Protein AF-A0A7S1K3M2-F1 (afdb_monomer_lite)

Organism: NCBI:txid1169539

Secondary structure (DSSP, 8-state):
---SHHHHHHHHHHHHHHHHHHHHGGG-------------------PPP-HHHHHHHHHHHHHT--S--HHHHHHHHHHHTTTGGGHHHHHHHHHHHHHT--HHHHHHHHHHHHHHHHHSTTHHHHHHHHHHHHHHHHHHTTS-HHHHHHHHHHHHHHTTTS-HHHHHHHTT-

Structure (mmCIF, N/CA/C/O backbone):
data_AF-A0A7S1K3M2-F1
#
_entry.id   AF-A0A7S1K3M2-F1
#
loop_
_atom_site.group_PDB
_atom_site.id
_atom_site.type_symbol
_atom_site.label_atom_id
_atom_site.label_alt_id
_atom_site.label_comp_id
_atom_site.label_asym_id
_atom_site.label_entity_id
_atom_site.label_seq_id
_atom_site.pdbx_PDB_ins_code
_atom_site.Cartn_x
_atom_site.Cartn_y
_atom_site.Cartn_z
_atom_site.occupancy
_atom_site.B_iso_or_equiv
_atom_site.auth_seq_id
_atom_site.auth_comp_id
_atom_site.auth_asym_id
_atom_site.auth_atom_id
_atom_site.pdbx_PDB_model_num
ATOM 1 N N . MET A 1 1 ? 20.805 -27.100 1.605 1.00 36.56 1 MET A N 1
ATOM 2 C CA . MET A 1 1 ? 21.348 -25.875 2.235 1.00 36.56 1 MET A CA 1
ATOM 3 C C . MET A 1 1 ? 20.254 -24.803 2.284 1.00 36.56 1 MET A C 1
ATOM 5 O O . MET A 1 1 ? 20.164 -23.994 1.377 1.00 36.56 1 MET A O 1
ATOM 9 N N . TYR A 1 2 ? 19.360 -24.855 3.280 1.00 34.28 2 TYR A N 1
ATOM 10 C CA . TYR A 1 2 ? 18.134 -24.029 3.360 1.00 34.28 2 TYR A CA 1
ATOM 11 C C . TYR A 1 2 ? 17.917 -23.450 4.775 1.00 34.28 2 TYR A C 1
ATOM 13 O O . TYR A 1 2 ? 16.788 -23.352 5.247 1.00 34.28 2 TYR A O 1
ATOM 21 N N . SER A 1 3 ? 18.993 -23.091 5.478 1.00 35.88 3 SER A N 1
ATOM 22 C CA . SER A 1 3 ? 18.894 -22.691 6.893 1.00 35.88 3 SER A CA 1
ATOM 23 C C . SER A 1 3 ? 18.846 -21.178 7.140 1.00 35.88 3 SER A C 1
ATOM 25 O O . SER A 1 3 ? 18.485 -20.779 8.234 1.00 35.88 3 SER A O 1
ATOM 27 N N . ASP A 1 4 ? 19.085 -20.329 6.137 1.00 40.94 4 ASP A N 1
ATOM 28 C CA . ASP A 1 4 ? 19.281 -18.883 6.377 1.00 40.94 4 ASP A CA 1
ATOM 29 C C . ASP A 1 4 ? 18.002 -18.016 6.254 1.00 40.94 4 ASP A C 1
ATOM 31 O O . ASP A 1 4 ? 17.893 -16.917 6.793 1.00 40.94 4 ASP A O 1
ATOM 35 N N . ARG A 1 5 ? 16.955 -18.506 5.571 1.00 43.03 5 ARG A N 1
ATOM 36 C CA . ARG A 1 5 ? 15.755 -17.687 5.261 1.00 43.03 5 ARG A CA 1
ATOM 37 C C . ARG A 1 5 ? 14.849 -17.406 6.463 1.00 43.03 5 ARG A C 1
ATOM 39 O O . ARG A 1 5 ? 14.068 -16.451 6.435 1.00 43.03 5 ARG A O 1
ATOM 46 N N . ARG A 1 6 ? 14.929 -18.227 7.517 1.00 41.88 6 ARG A N 1
ATOM 47 C CA . ARG A 1 6 ? 14.132 -18.018 8.735 1.00 41.88 6 ARG A CA 1
ATOM 48 C C . ARG A 1 6 ? 14.764 -16.979 9.655 1.00 41.88 6 ARG A C 1
ATOM 50 O O . ARG A 1 6 ? 14.019 -16.192 10.222 1.00 41.88 6 ARG A O 1
ATOM 57 N N . GLU A 1 7 ? 16.090 -16.914 9.765 1.00 39.59 7 GLU A N 1
ATOM 58 C CA . GLU A 1 7 ? 16.761 -16.087 10.780 1.00 39.59 7 GLU A CA 1
ATOM 59 C C . GLU A 1 7 ? 16.699 -14.583 10.493 1.00 39.59 7 GLU A C 1
ATOM 61 O O . GLU A 1 7 ? 16.499 -13.800 11.422 1.00 39.59 7 GLU A O 1
ATOM 66 N N . TYR A 1 8 ? 16.755 -14.153 9.227 1.00 36.72 8 TYR A N 1
ATOM 67 C CA . TYR A 1 8 ? 16.609 -12.730 8.883 1.00 36.72 8 TYR A CA 1
ATOM 68 C C . TYR A 1 8 ? 15.184 -12.207 9.147 1.00 36.72 8 TYR A C 1
ATOM 70 O O . TYR A 1 8 ? 14.981 -11.128 9.714 1.00 36.72 8 TYR A O 1
ATOM 78 N N . SER A 1 9 ? 14.183 -13.021 8.803 1.00 38.31 9 SER A N 1
ATOM 79 C CA . SER A 1 9 ? 12.764 -12.746 9.060 1.00 38.31 9 SER A CA 1
ATOM 80 C C . SER A 1 9 ? 12.446 -12.765 10.557 1.00 38.31 9 SER A C 1
ATOM 82 O O . SER A 1 9 ? 11.661 -11.949 11.043 1.00 38.31 9 SER A O 1
ATOM 84 N N . ASP A 1 10 ? 13.084 -13.666 11.305 1.00 38.31 10 ASP A N 1
ATOM 85 C CA . ASP A 1 10 ? 12.930 -13.778 12.752 1.00 38.31 10 ASP A CA 1
ATOM 86 C C . ASP A 1 10 ? 13.668 -12.650 13.492 1.00 38.31 10 ASP A C 1
ATOM 88 O O . ASP A 1 10 ? 13.179 -12.157 14.502 1.00 38.31 10 ASP A O 1
ATOM 92 N N . SER A 1 11 ? 14.773 -12.140 12.942 1.00 35.66 11 SER A N 1
ATOM 93 C CA . SER A 1 11 ? 15.512 -10.995 13.493 1.00 35.66 11 SER A CA 1
ATOM 94 C C . SER A 1 11 ? 14.684 -9.709 13.461 1.00 35.66 11 SER A C 1
ATOM 96 O O . SER A 1 11 ? 14.571 -9.032 14.482 1.00 35.66 11 SER A O 1
ATOM 98 N N . ARG A 1 12 ? 13.985 -9.410 12.354 1.00 45.50 12 ARG A N 1
ATOM 99 C CA . ARG A 1 12 ? 13.051 -8.266 12.315 1.00 45.50 12 ARG A CA 1
ATOM 100 C C . ARG A 1 12 ? 11.800 -8.470 13.179 1.00 45.50 12 ARG A C 1
ATOM 102 O O . ARG A 1 12 ? 11.310 -7.504 13.762 1.00 45.50 12 ARG A O 1
ATOM 109 N N . ARG A 1 13 ? 11.291 -9.705 13.298 1.00 44.81 13 ARG A N 1
ATOM 110 C CA . ARG A 1 13 ? 10.162 -10.044 14.193 1.00 44.81 13 ARG A CA 1
ATOM 111 C C . ARG A 1 13 ? 10.541 -9.902 15.670 1.00 44.81 13 ARG A C 1
ATOM 113 O O . ARG A 1 13 ? 9.738 -9.407 16.463 1.00 44.81 13 ARG A O 1
ATOM 120 N N . ARG A 1 14 ? 11.760 -10.304 16.039 1.00 44.50 14 ARG A N 1
ATOM 121 C CA . ARG A 1 14 ? 12.321 -10.144 17.385 1.00 44.50 14 ARG A CA 1
ATOM 122 C C . ARG A 1 14 ? 12.599 -8.682 17.696 1.00 44.50 14 ARG A C 1
ATOM 124 O O . ARG A 1 14 ? 12.236 -8.259 18.784 1.00 44.50 14 ARG A O 1
ATOM 131 N N . ASP A 1 15 ? 13.126 -7.901 16.755 1.00 48.53 15 ASP A N 1
ATOM 132 C CA . ASP A 1 15 ? 13.343 -6.460 16.945 1.00 48.53 15 ASP A CA 1
ATOM 133 C C . ASP A 1 15 ? 12.038 -5.695 17.182 1.00 48.53 15 ASP A C 1
ATOM 135 O O . ASP A 1 15 ? 11.986 -4.824 18.050 1.00 48.53 15 ASP A O 1
ATOM 139 N N . PHE A 1 16 ? 10.960 -6.042 16.472 1.00 41.28 16 PHE A N 1
ATOM 140 C CA . PHE A 1 16 ? 9.655 -5.419 16.693 1.00 41.28 16 PHE A CA 1
ATOM 141 C C . PHE A 1 16 ? 9.053 -5.814 18.052 1.00 41.28 16 PHE A C 1
ATOM 143 O O . PHE A 1 16 ? 8.706 -4.941 18.845 1.00 41.28 16 PHE A O 1
ATOM 150 N N . ARG A 1 17 ? 9.023 -7.116 18.396 1.00 52.94 17 ARG A N 1
ATOM 151 C CA . ARG A 1 17 ? 8.563 -7.574 19.726 1.00 52.94 17 ARG A CA 1
ATOM 152 C C . ARG A 1 17 ? 9.425 -7.039 20.868 1.00 52.94 17 ARG A C 1
ATOM 154 O O . ARG A 1 17 ? 8.920 -6.835 21.965 1.00 52.94 17 ARG A O 1
ATOM 161 N N . ARG A 1 18 ? 10.722 -6.848 20.638 1.00 47.03 18 ARG A N 1
ATOM 162 C CA . ARG A 1 18 ? 11.649 -6.276 21.613 1.00 47.03 18 ARG A CA 1
ATOM 163 C C . ARG A 1 18 ? 11.359 -4.795 21.835 1.00 47.03 18 ARG A C 1
ATOM 165 O O . ARG A 1 18 ? 11.311 -4.383 22.985 1.00 47.03 18 ARG A O 1
ATOM 172 N N . ARG A 1 19 ? 11.092 -4.024 20.778 1.00 47.38 19 ARG A N 1
ATOM 173 C CA . ARG A 1 19 ? 10.701 -2.608 20.890 1.00 47.38 19 ARG A CA 1
ATOM 174 C C . ARG A 1 19 ? 9.359 -2.422 21.597 1.00 47.38 19 ARG A C 1
ATOM 176 O O . ARG A 1 19 ? 9.238 -1.487 22.379 1.00 47.38 19 ARG A O 1
ATOM 183 N N . GLU A 1 20 ? 8.405 -3.329 21.395 1.00 46.62 20 GLU A N 1
ATOM 184 C CA . GLU A 1 20 ? 7.140 -3.336 22.146 1.00 46.62 20 GLU A CA 1
ATOM 185 C C . GLU A 1 20 ? 7.361 -3.675 23.628 1.00 46.62 20 GLU A C 1
ATOM 187 O O . GLU A 1 20 ? 6.913 -2.935 24.499 1.00 46.62 20 GLU A O 1
ATOM 192 N N . ARG A 1 21 ? 8.164 -4.704 23.941 1.00 46.16 21 ARG A N 1
ATOM 193 C CA . ARG A 1 21 ? 8.517 -5.038 25.336 1.00 46.16 21 ARG A CA 1
ATOM 194 C C . ARG A 1 21 ? 9.341 -3.950 26.030 1.00 46.16 21 ARG A C 1
ATOM 196 O O . ARG A 1 21 ? 9.196 -3.756 27.230 1.00 46.16 21 ARG A O 1
ATOM 203 N N . GLU A 1 22 ? 10.204 -3.233 25.312 1.00 49.41 22 GLU A N 1
ATOM 204 C CA . GLU A 1 22 ? 10.978 -2.103 25.851 1.00 49.41 22 GLU A CA 1
ATOM 205 C C . GLU A 1 22 ? 10.099 -0.861 26.099 1.00 49.41 22 GLU A C 1
ATOM 207 O O . GLU A 1 22 ? 10.401 -0.072 26.998 1.00 49.41 22 GLU A O 1
ATOM 212 N N . ARG A 1 23 ? 8.989 -0.707 25.360 1.00 48.50 23 ARG A N 1
ATOM 213 C CA . ARG A 1 23 ? 7.945 0.293 25.638 1.00 48.50 23 ARG A CA 1
ATOM 214 C C . ARG A 1 23 ? 7.099 -0.098 26.854 1.00 48.50 23 ARG A C 1
ATOM 216 O O . ARG A 1 23 ? 6.904 0.737 27.728 1.00 48.50 23 ARG A O 1
ATOM 223 N N . GLU A 1 24 ? 6.699 -1.365 26.963 1.00 46.56 24 GLU A N 1
ATOM 224 C CA . GLU A 1 24 ? 5.934 -1.910 28.102 1.00 46.56 24 GLU A CA 1
ATOM 225 C C . GLU A 1 24 ? 6.742 -1.934 29.415 1.00 46.56 24 GLU A C 1
ATOM 227 O O . GLU A 1 24 ? 6.228 -1.655 30.499 1.00 46.56 24 GLU A O 1
ATOM 232 N N . SER A 1 25 ? 8.043 -2.228 29.338 1.00 43.53 25 SER A N 1
ATOM 233 C CA . SER A 1 25 ? 8.906 -2.351 30.518 1.00 43.53 25 SER A CA 1
ATOM 234 C C . SER A 1 25 ? 9.304 -1.005 31.133 1.00 43.53 25 SER A C 1
ATOM 236 O O . SER A 1 25 ? 9.784 -0.984 32.267 1.00 43.53 25 SER A O 1
ATOM 238 N N . ARG A 1 26 ? 9.119 0.120 30.428 1.00 51.97 26 ARG A N 1
ATOM 239 C CA . ARG A 1 26 ? 9.403 1.462 30.966 1.00 51.97 26 ARG A CA 1
ATOM 240 C C . ARG A 1 26 ? 8.324 1.989 31.914 1.00 51.97 26 ARG A C 1
ATOM 242 O O . ARG A 1 26 ? 8.593 2.972 32.599 1.00 51.97 26 ARG A O 1
ATOM 249 N N . ASP A 1 27 ? 7.167 1.332 32.001 1.00 49.78 27 ASP A N 1
ATOM 250 C CA . ASP A 1 27 ? 6.008 1.841 32.750 1.00 49.78 27 ASP A CA 1
ATOM 251 C C . ASP A 1 27 ? 5.854 1.268 34.176 1.00 49.78 27 ASP A C 1
ATOM 253 O O . ASP A 1 27 ? 4.861 1.489 34.864 1.00 49.78 27 ASP A O 1
ATOM 257 N N . HIS A 1 28 ? 6.860 0.545 34.677 1.00 46.50 28 HIS A N 1
ATOM 258 C CA . HIS A 1 28 ? 6.830 -0.029 36.024 1.00 46.50 28 HIS A CA 1
ATOM 259 C C . HIS A 1 28 ? 7.669 0.803 37.002 1.00 46.50 28 HIS A C 1
ATOM 261 O O . HIS A 1 28 ? 8.825 0.486 37.285 1.00 46.50 28 HIS A O 1
ATOM 267 N N . ARG A 1 29 ? 7.073 1.867 37.560 1.00 45.31 29 ARG A N 1
ATOM 268 C CA . ARG A 1 29 ? 7.606 2.567 38.744 1.00 45.31 29 ARG A CA 1
ATOM 269 C C . ARG A 1 29 ? 6.699 2.309 39.961 1.00 45.31 29 ARG A C 1
ATOM 271 O O . ARG A 1 29 ? 5.478 2.348 39.807 1.00 45.31 29 ARG A O 1
ATOM 278 N N . PRO A 1 30 ? 7.240 2.048 41.169 1.00 42.88 30 PRO A N 1
ATOM 279 C CA . PRO A 1 30 ? 6.421 1.692 42.324 1.00 42.88 30 PRO A CA 1
ATOM 280 C C . PRO A 1 30 ? 5.606 2.893 42.816 1.00 42.88 30 PRO A C 1
ATOM 282 O O . PRO A 1 30 ? 6.109 4.018 42.883 1.00 42.88 30 PRO A O 1
ATOM 285 N N . ARG A 1 31 ? 4.351 2.635 43.200 1.00 41.88 31 ARG A N 1
ATOM 286 C CA . ARG A 1 31 ? 3.460 3.605 43.848 1.00 41.88 31 AR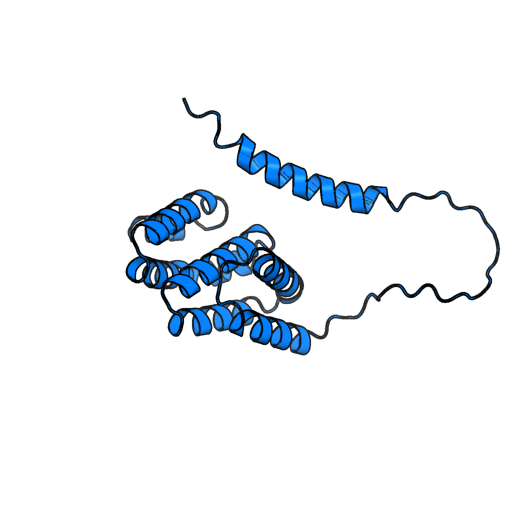G A CA 1
ATOM 287 C C . ARG A 1 31 ? 4.027 4.009 45.212 1.00 41.88 31 ARG A C 1
ATOM 289 O O . ARG A 1 31 ? 3.937 3.242 46.164 1.00 41.88 31 ARG A O 1
ATOM 296 N N . HIS A 1 32 ? 4.532 5.236 45.318 1.00 43.84 32 HIS A N 1
ATOM 297 C CA . HIS A 1 32 ? 4.668 5.932 46.596 1.00 43.84 32 HIS A CA 1
ATOM 298 C C . HIS A 1 32 ? 3.541 6.957 46.726 1.00 43.84 32 HIS A C 1
ATOM 300 O O . HIS A 1 32 ? 3.363 7.832 45.882 1.00 43.84 32 HIS A O 1
ATOM 306 N N . SER A 1 33 ? 2.767 6.806 47.793 1.00 44.44 33 SER A N 1
ATOM 307 C CA . SER A 1 33 ? 1.629 7.624 48.197 1.00 44.44 33 SER A CA 1
ATOM 308 C C . SER A 1 33 ? 2.056 9.025 48.636 1.00 44.44 33 SER A C 1
ATOM 310 O O . SER A 1 33 ? 2.602 9.156 49.724 1.00 44.44 33 SER A O 1
ATOM 312 N N . HIS A 1 34 ? 1.764 10.053 47.834 1.00 33.06 34 HIS A N 1
ATOM 313 C CA . HIS A 1 34 ? 1.692 11.452 48.276 1.00 33.06 34 HIS A CA 1
ATOM 314 C C . HIS A 1 34 ? 0.586 12.189 47.496 1.00 33.06 34 HIS A C 1
ATOM 316 O O . HIS A 1 34 ? 0.474 12.049 46.279 1.00 33.06 34 HIS A O 1
ATOM 322 N N . SER A 1 35 ? -0.242 12.937 48.229 1.00 34.97 35 SER A N 1
ATOM 323 C CA . SER A 1 35 ? -1.350 13.785 47.757 1.00 34.97 35 SER A CA 1
ATOM 324 C C . SER A 1 35 ? -0.902 14.910 46.794 1.00 34.97 35 SER A C 1
ATOM 326 O O . SER A 1 35 ? 0.293 15.197 46.707 1.00 34.97 35 SER A O 1
ATOM 328 N N . PRO A 1 36 ? -1.829 15.539 46.038 1.00 44.78 36 PRO A N 1
ATOM 329 C CA . PRO A 1 36 ? -1.535 16.094 44.720 1.00 44.78 36 PRO A CA 1
ATOM 330 C C . PRO A 1 36 ? -1.160 17.582 44.735 1.00 44.78 36 PRO A C 1
ATOM 332 O O . PRO A 1 36 ? -1.756 18.378 45.455 1.00 44.78 36 PRO A O 1
ATOM 335 N N . SER A 1 37 ? -0.255 17.962 43.828 1.00 34.72 37 SER A N 1
ATOM 336 C CA . SER A 1 37 ? -0.098 19.337 43.336 1.00 34.72 37 SER A CA 1
ATOM 337 C C . SER A 1 37 ? -0.257 19.348 41.808 1.00 34.72 37 SER A C 1
ATOM 339 O O . SER A 1 37 ? 0.270 18.452 41.140 1.00 34.72 37 SER A O 1
ATOM 341 N N . PRO A 1 38 ? -0.965 20.332 41.223 1.00 49.09 38 PRO A N 1
ATOM 342 C CA . PRO A 1 38 ? -1.341 20.322 39.818 1.00 49.09 38 PRO A CA 1
ATOM 343 C C . PRO A 1 38 ? -0.194 20.876 38.970 1.00 49.09 38 PRO A C 1
ATOM 345 O O . PRO A 1 38 ? 0.004 22.083 38.863 1.00 49.09 38 PRO A O 1
ATOM 348 N N . ARG A 1 39 ? 0.584 19.991 38.350 1.00 38.06 39 ARG A N 1
ATOM 349 C CA . ARG A 1 39 ? 1.521 20.363 37.284 1.00 38.06 39 ARG A CA 1
ATOM 350 C C . ARG A 1 39 ? 1.281 19.463 36.086 1.00 38.06 39 ARG A C 1
ATOM 352 O O . ARG A 1 39 ? 1.795 18.355 36.018 1.00 38.06 39 ARG A O 1
ATOM 359 N N . THR A 1 40 ? 0.420 19.964 35.202 1.00 48.00 40 THR A N 1
ATOM 360 C CA . THR A 1 40 ? 0.426 19.791 33.741 1.00 48.00 40 THR A CA 1
ATOM 361 C C . THR A 1 40 ? 1.389 18.714 33.224 1.00 48.00 40 THR A C 1
ATOM 363 O O . THR A 1 40 ? 2.488 19.014 32.760 1.00 48.00 40 THR A O 1
ATOM 366 N N . ALA A 1 41 ? 0.967 17.453 33.299 1.00 37.47 41 ALA A N 1
ATOM 367 C CA . ALA A 1 41 ? 1.566 16.368 32.539 1.00 37.47 41 ALA A CA 1
ATOM 368 C C . ALA A 1 41 ? 0.744 16.199 31.260 1.00 37.47 41 ALA A C 1
ATOM 370 O O . ALA A 1 41 ? -0.248 15.469 31.235 1.00 37.47 41 ALA A O 1
ATOM 371 N N . SER A 1 42 ? 1.142 16.930 30.220 1.00 38.59 42 SER A N 1
ATOM 372 C CA . SER A 1 42 ? 0.617 16.815 28.862 1.00 38.59 42 SER A CA 1
ATOM 373 C C . SER A 1 42 ? 0.954 15.433 28.297 1.00 38.59 42 SER A C 1
ATOM 375 O O . SER A 1 42 ? 1.947 15.253 27.600 1.00 38.59 42 SER A O 1
ATOM 377 N N . HIS A 1 43 ? 0.131 14.444 28.625 1.00 43.72 43 HIS A N 1
ATOM 378 C CA . HIS A 1 43 ? -0.029 13.260 27.796 1.00 43.72 43 HIS A CA 1
ATOM 379 C C . HIS A 1 43 ? -0.857 13.701 26.577 1.00 43.72 43 HIS A C 1
ATOM 381 O O . HIS A 1 43 ? -1.961 14.208 26.789 1.00 43.72 43 HIS A O 1
ATOM 387 N N . PRO A 1 44 ? -0.403 13.534 25.320 1.00 45.69 44 PRO A N 1
ATOM 388 C CA . PRO A 1 44 ? -1.334 13.468 24.203 1.00 45.69 44 PRO A CA 1
ATOM 389 C C . PRO A 1 44 ? -1.993 12.084 24.313 1.00 45.69 44 PRO A C 1
ATOM 391 O O . PRO A 1 44 ? -1.384 11.069 24.005 1.00 45.69 44 PRO A O 1
ATOM 394 N N . HIS A 1 45 ? -3.038 11.962 25.124 1.00 43.97 45 HIS A N 1
ATOM 395 C CA . HIS A 1 45 ? -4.428 12.204 24.763 1.00 43.97 45 HIS A CA 1
ATOM 396 C C . HIS A 1 45 ? -4.981 10.982 24.031 1.00 43.97 45 HIS A C 1
ATOM 398 O O . HIS A 1 45 ? -4.724 10.762 22.853 1.00 43.97 45 HIS A O 1
ATOM 404 N N . SER A 1 46 ? -5.773 10.202 24.767 1.00 52.06 46 SER A N 1
ATOM 405 C CA . SER A 1 46 ? -6.780 9.278 24.250 1.00 52.06 46 SER A CA 1
ATOM 406 C C . SER A 1 46 ? -7.847 10.072 23.487 1.00 52.06 46 SER A C 1
ATOM 408 O O . SER A 1 46 ? -8.993 10.176 23.918 1.00 52.06 46 SER A O 1
ATOM 410 N N . GLN A 1 47 ? -7.442 10.738 22.411 1.00 53.94 47 GLN A N 1
ATOM 411 C CA . GLN A 1 47 ? -8.333 11.471 21.536 1.00 53.94 47 GLN A CA 1
ATOM 412 C C . GLN A 1 47 ? -9.034 10.419 20.670 1.00 53.94 47 GLN A C 1
ATOM 414 O O . GLN A 1 47 ? -8.341 9.594 20.066 1.00 53.94 47 GLN A O 1
ATOM 419 N N . PRO A 1 48 ? -10.378 10.372 20.621 1.00 63.44 48 PRO A N 1
ATOM 420 C CA . PRO A 1 48 ? -11.044 9.603 19.583 1.00 63.44 48 PRO A CA 1
ATOM 421 C C . PRO A 1 48 ? -10.517 10.133 18.253 1.00 63.44 48 PRO A C 1
ATOM 423 O O . PRO A 1 48 ? -10.612 11.328 17.976 1.00 63.44 48 PRO A O 1
ATOM 426 N N . TRP A 1 49 ? -9.865 9.259 17.491 1.00 78.12 49 TRP A N 1
ATOM 427 C CA . TRP A 1 49 ? -9.317 9.648 16.208 1.00 78.12 49 TRP A CA 1
ATOM 428 C C . TRP A 1 49 ? -10.458 10.150 15.329 1.00 78.12 49 TRP A C 1
ATOM 430 O O . TRP A 1 49 ? -11.434 9.427 15.108 1.00 78.12 49 TRP A O 1
ATOM 440 N N . ASP A 1 50 ? -10.337 11.376 14.830 1.00 88.69 50 ASP A N 1
ATOM 441 C CA . ASP A 1 50 ? -11.204 11.831 13.757 1.00 88.69 50 ASP A CA 1
ATOM 442 C C . ASP A 1 50 ? -10.828 11.038 12.500 1.00 88.69 50 ASP A C 1
ATOM 444 O O . ASP A 1 50 ? -9.777 11.243 11.892 1.00 88.69 50 ASP A O 1
ATOM 448 N N . MET A 1 51 ? -11.667 10.059 12.161 1.00 89.50 51 MET A N 1
ATOM 449 C CA . MET A 1 51 ? -11.418 9.132 11.058 1.00 89.50 51 MET A CA 1
ATOM 450 C C . MET A 1 51 ? -11.423 9.842 9.704 1.00 89.50 51 MET A C 1
ATOM 452 O O . MET A 1 51 ? -10.727 9.405 8.787 1.00 89.50 51 MET A O 1
ATOM 456 N N . VAL A 1 52 ? -12.170 10.944 9.584 1.00 90.38 52 VAL A N 1
ATOM 457 C CA . VAL A 1 52 ? -12.186 11.762 8.369 1.00 90.38 52 VAL A CA 1
ATOM 458 C C . VAL A 1 52 ? -10.841 12.459 8.220 1.00 90.38 52 VAL A C 1
ATOM 460 O O . VAL A 1 52 ? -10.220 12.373 7.161 1.00 90.38 52 VAL A O 1
ATOM 463 N N . GLU A 1 53 ? -10.346 13.076 9.292 1.00 92.56 53 GLU A N 1
ATOM 464 C CA . GLU A 1 53 ? -9.044 13.745 9.274 1.00 92.56 53 GLU A CA 1
ATOM 465 C C . GLU A 1 53 ? -7.891 12.757 9.049 1.00 92.56 53 GLU A C 1
ATOM 467 O O . GLU A 1 53 ? -6.996 13.015 8.244 1.00 92.56 53 GLU A O 1
ATOM 472 N N . LEU A 1 54 ? -7.938 11.579 9.676 1.00 93.75 54 LEU A N 1
ATOM 473 C CA . LEU A 1 54 ? -6.977 10.505 9.418 1.00 93.75 54 LEU A CA 1
ATOM 474 C C . LEU A 1 54 ? -6.984 10.060 7.954 1.00 93.75 54 LEU A C 1
ATOM 476 O O . LEU A 1 54 ? -5.919 9.887 7.363 1.00 93.75 54 LEU A O 1
ATOM 480 N N . GLY A 1 55 ? -8.167 9.870 7.363 1.00 93.81 55 GLY A N 1
ATOM 481 C CA . GLY A 1 55 ? -8.306 9.506 5.954 1.00 93.81 55 GLY A CA 1
ATOM 482 C C . GLY A 1 55 ? -7.729 10.577 5.026 1.00 93.81 55 GLY A C 1
ATOM 483 O O . GLY A 1 55 ? -6.986 10.257 4.094 1.00 93.81 55 GLY A O 1
ATOM 484 N N . ASN A 1 56 ? -7.991 11.853 5.321 1.00 94.19 56 ASN A N 1
ATOM 485 C CA . ASN A 1 56 ? -7.422 12.988 4.593 1.00 94.19 56 ASN A CA 1
ATOM 486 C C . ASN A 1 56 ? -5.895 13.019 4.709 1.00 94.19 56 ASN A C 1
ATOM 488 O O . ASN A 1 56 ? -5.198 13.171 3.703 1.00 94.19 56 ASN A O 1
ATOM 492 N N . GLN A 1 57 ? -5.363 12.813 5.915 1.00 95.31 57 GLN A N 1
ATOM 493 C CA . GLN A 1 57 ? -3.927 12.762 6.160 1.00 95.31 57 GLN A CA 1
ATOM 494 C C . GLN A 1 57 ? -3.268 11.591 5.423 1.00 95.31 57 GLN A C 1
ATOM 496 O O . GLN A 1 57 ? -2.225 11.778 4.792 1.00 95.31 57 GLN A O 1
ATOM 501 N N . PHE A 1 58 ? -3.888 10.409 5.449 1.00 96.50 58 PHE A N 1
ATOM 502 C CA . PHE A 1 58 ? -3.428 9.244 4.699 1.00 96.50 58 PHE A CA 1
ATOM 503 C C . PHE A 1 58 ? -3.377 9.549 3.199 1.00 96.50 58 PHE A C 1
ATOM 505 O O . PHE A 1 58 ? -2.336 9.366 2.571 1.00 96.50 58 PHE A O 1
ATOM 512 N N . SER A 1 59 ? -4.460 10.091 2.631 1.00 95.56 59 SER A N 1
ATOM 513 C CA . SER A 1 59 ? -4.526 10.463 1.213 1.00 95.56 59 SER A CA 1
ATOM 514 C C . SER A 1 59 ? -3.460 11.499 0.841 1.00 95.56 59 SER A C 1
ATOM 516 O O . SER A 1 59 ? -2.786 11.362 -0.182 1.00 95.56 59 SER A O 1
ATOM 518 N N . ALA A 1 60 ? -3.270 12.527 1.670 1.00 94.75 60 ALA A N 1
ATOM 519 C CA . ALA A 1 60 ? -2.271 13.563 1.437 1.00 94.75 60 ALA A CA 1
ATOM 520 C C . ALA A 1 60 ? -0.849 12.982 1.448 1.00 94.75 60 ALA A C 1
ATOM 522 O O . ALA A 1 60 ? -0.075 13.234 0.524 1.00 94.75 60 ALA A O 1
ATOM 523 N N . GLN A 1 61 ? -0.508 12.153 2.438 1.00 94.38 61 GLN A N 1
ATOM 524 C CA . GLN A 1 61 ? 0.810 11.517 2.513 1.00 94.38 61 GLN A CA 1
ATOM 525 C C . GLN A 1 61 ? 1.048 10.507 1.385 1.00 94.38 61 GLN A C 1
ATOM 527 O O . GLN A 1 61 ? 2.160 10.433 0.860 1.00 94.38 61 GLN A O 1
ATOM 532 N N . LEU A 1 62 ? 0.012 9.774 0.972 1.00 95.38 62 LEU A N 1
ATOM 533 C CA . LEU A 1 62 ? 0.074 8.813 -0.126 1.00 95.38 62 LEU A CA 1
ATOM 534 C C . LEU A 1 62 ? 0.396 9.500 -1.463 1.00 95.38 62 LEU A C 1
ATOM 536 O O . LEU A 1 62 ? 1.245 9.020 -2.218 1.00 95.38 62 LEU A O 1
ATOM 540 N N . SER A 1 63 ? -0.209 10.664 -1.727 1.00 91.56 63 SER A N 1
ATOM 541 C CA . SER A 1 63 ? 0.078 11.458 -2.935 1.00 91.56 63 SER A CA 1
ATOM 542 C C . SER A 1 63 ? 1.553 11.883 -3.031 1.00 91.56 63 SER A C 1
ATOM 544 O O . SER A 1 63 ? 2.112 11.992 -4.117 1.00 91.56 63 SER A O 1
ATOM 546 N N . GLN A 1 64 ? 2.212 12.059 -1.881 1.00 89.31 64 GLN A N 1
ATOM 547 C CA . GLN A 1 64 ? 3.616 12.465 -1.773 1.00 89.31 64 GLN A CA 1
ATOM 548 C C . GLN A 1 64 ? 4.587 11.274 -1.712 1.00 89.31 64 GLN A C 1
ATOM 550 O O . GLN A 1 64 ? 5.803 11.459 -1.590 1.00 89.31 64 GLN A O 1
ATOM 555 N N . LEU A 1 65 ? 4.084 10.038 -1.778 1.00 88.75 65 LEU A N 1
ATOM 556 C CA . LEU A 1 65 ? 4.910 8.838 -1.809 1.00 88.75 65 LEU A CA 1
ATOM 557 C C . LEU A 1 65 ? 5.443 8.615 -3.231 1.00 88.75 65 LEU A C 1
ATOM 559 O O . LEU A 1 65 ? 4.834 7.921 -4.044 1.00 88.75 65 LEU A O 1
ATOM 563 N N . VAL A 1 66 ? 6.573 9.256 -3.534 1.00 79.69 66 VAL A N 1
ATOM 564 C CA . VAL A 1 66 ? 7.227 9.195 -4.856 1.00 79.69 66 VAL A CA 1
ATOM 565 C C . VAL A 1 66 ? 8.396 8.207 -4.875 1.00 79.69 66 VAL A C 1
ATOM 567 O O . VAL A 1 66 ? 8.646 7.572 -5.892 1.00 79.69 66 VAL A O 1
ATOM 570 N N . SER A 1 67 ? 9.092 8.040 -3.748 1.00 78.31 67 SER A N 1
ATOM 571 C CA . SER A 1 67 ? 10.247 7.148 -3.616 1.00 78.31 67 SER A CA 1
ATOM 572 C C . SER A 1 67 ? 10.083 6.178 -2.451 1.00 78.31 67 SER A C 1
ATOM 574 O O . SER A 1 67 ? 9.358 6.467 -1.492 1.00 78.31 67 SER A O 1
ATOM 576 N N . ASN A 1 68 ? 10.785 5.040 -2.522 1.00 80.31 68 ASN A N 1
ATOM 577 C CA . ASN A 1 68 ? 10.821 4.001 -1.490 1.00 80.31 68 ASN A CA 1
ATOM 578 C C . ASN A 1 68 ? 11.482 4.507 -0.195 1.00 80.31 68 ASN A C 1
ATOM 580 O O . ASN A 1 68 ? 12.624 4.195 0.141 1.00 80.31 68 ASN A O 1
ATOM 584 N N . SER A 1 69 ? 10.754 5.349 0.532 1.00 86.44 69 SER A N 1
ATOM 585 C CA . SER A 1 69 ? 11.180 5.934 1.789 1.00 86.44 69 SER A CA 1
ATOM 586 C C . SER A 1 69 ? 10.595 5.128 2.932 1.00 86.44 69 SER A C 1
ATOM 588 O O . SER A 1 69 ? 9.412 5.255 3.250 1.00 86.44 69 SER A O 1
ATOM 590 N N . ARG A 1 70 ? 11.453 4.352 3.601 1.00 85.31 70 ARG A N 1
ATOM 591 C CA . ARG A 1 70 ? 11.079 3.556 4.776 1.00 85.31 70 ARG A CA 1
ATOM 592 C C . ARG A 1 70 ? 10.249 4.356 5.784 1.00 85.31 70 ARG A C 1
ATOM 594 O O . ARG A 1 70 ? 9.204 3.882 6.198 1.00 85.31 70 ARG A O 1
ATOM 601 N N . LYS A 1 71 ? 10.671 5.584 6.114 1.00 88.69 71 LYS A N 1
ATOM 602 C CA . LYS A 1 71 ? 9.954 6.445 7.070 1.00 88.69 71 LYS A CA 1
ATOM 603 C C . LYS A 1 71 ? 8.537 6.799 6.608 1.00 88.69 71 LYS A C 1
ATOM 605 O O . LYS A 1 71 ? 7.636 6.849 7.431 1.00 88.69 71 LYS A O 1
ATOM 610 N N . ARG A 1 72 ? 8.333 7.051 5.310 1.00 90.31 72 ARG A N 1
ATOM 611 C CA . ARG A 1 72 ? 7.002 7.381 4.769 1.00 90.31 72 ARG A CA 1
ATOM 612 C C . ARG A 1 72 ? 6.107 6.149 4.707 1.00 90.31 72 ARG A C 1
ATOM 614 O O . ARG A 1 72 ? 4.932 6.247 5.030 1.00 90.31 72 ARG A O 1
ATOM 621 N N . ILE A 1 73 ? 6.672 4.997 4.343 1.00 92.56 73 ILE A N 1
ATOM 622 C CA . ILE A 1 73 ? 5.956 3.717 4.359 1.00 92.56 73 ILE A CA 1
ATOM 623 C C . ILE A 1 73 ? 5.541 3.359 5.790 1.00 92.56 73 ILE A C 1
ATOM 625 O O . ILE A 1 73 ? 4.388 3.000 6.007 1.00 92.56 73 ILE A O 1
ATOM 629 N N . GLU A 1 74 ? 6.442 3.495 6.767 1.00 91.56 74 GLU A N 1
ATOM 630 C CA . GLU A 1 74 ? 6.143 3.276 8.189 1.00 91.56 74 GLU A CA 1
ATOM 631 C C . GLU A 1 74 ? 5.043 4.232 8.673 1.00 91.56 74 GLU A C 1
ATOM 633 O O . GLU A 1 74 ? 4.043 3.761 9.204 1.00 91.56 74 GLU A O 1
ATOM 638 N N . ALA A 1 75 ? 5.146 5.535 8.384 1.00 93.06 75 ALA A N 1
ATOM 639 C CA . ALA A 1 75 ? 4.126 6.517 8.762 1.00 93.06 75 ALA A CA 1
ATOM 640 C C . ALA A 1 75 ? 2.741 6.207 8.160 1.00 93.06 75 ALA A C 1
ATOM 642 O O . ALA A 1 75 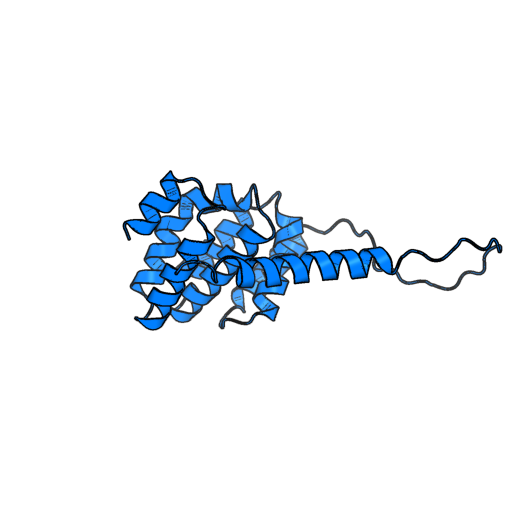? 1.747 6.171 8.879 1.00 93.06 75 ALA A O 1
ATOM 643 N N . LEU A 1 76 ? 2.663 5.906 6.859 1.00 95.62 76 LEU A N 1
ATOM 644 C CA . LEU A 1 76 ? 1.405 5.506 6.215 1.00 95.62 76 LEU A CA 1
ATOM 645 C C . LEU A 1 76 ? 0.854 4.192 6.789 1.00 95.62 76 LEU A C 1
ATOM 647 O O . LEU A 1 76 ? -0.356 4.034 6.922 1.00 95.62 76 LEU A O 1
ATOM 651 N N . THR A 1 77 ? 1.730 3.255 7.159 1.00 95.06 77 THR A N 1
ATOM 652 C CA . THR A 1 77 ? 1.334 1.986 7.788 1.00 95.06 77 THR A CA 1
ATOM 653 C C . THR A 1 77 ? 0.743 2.207 9.182 1.00 95.06 77 THR A C 1
ATOM 655 O O . THR A 1 77 ? -0.228 1.540 9.541 1.00 95.06 77 THR A O 1
ATOM 658 N N . GLU A 1 78 ? 1.299 3.146 9.950 1.00 92.88 78 GLU A N 1
ATOM 659 C CA . GLU A 1 78 ? 0.777 3.558 11.257 1.00 92.88 78 GLU A CA 1
ATOM 660 C C . GLU A 1 78 ? -0.584 4.256 11.119 1.00 92.88 78 GLU A C 1
ATOM 662 O O . GLU A 1 78 ? -1.503 3.939 11.871 1.00 92.88 78 GLU A O 1
ATOM 667 N N . LEU A 1 79 ? -0.761 5.120 10.111 1.00 94.19 79 LEU A N 1
ATOM 668 C CA . LEU A 1 79 ? -2.051 5.761 9.814 1.00 94.19 79 LEU A CA 1
ATOM 669 C C . LEU A 1 79 ? -3.123 4.770 9.344 1.00 94.19 79 LEU A C 1
ATOM 671 O O . LEU A 1 79 ? -4.305 4.950 9.633 1.00 94.19 79 LEU A O 1
ATOM 675 N N . ALA A 1 80 ? -2.728 3.701 8.651 1.00 95.06 80 ALA A N 1
ATOM 676 C CA . ALA A 1 80 ? -3.653 2.666 8.199 1.00 95.06 80 ALA A CA 1
ATOM 677 C C . ALA A 1 80 ? -4.233 1.831 9.356 1.00 95.06 80 ALA A C 1
ATOM 679 O O . ALA A 1 80 ? -5.320 1.266 9.215 1.00 95.06 80 ALA A O 1
ATOM 680 N N . ALA A 1 81 ? -3.542 1.744 10.497 1.00 93.19 81 ALA A N 1
ATOM 681 C CA . ALA A 1 81 ? -3.970 0.932 11.635 1.00 93.19 81 ALA A CA 1
ATOM 682 C C . ALA A 1 81 ? -5.353 1.340 12.194 1.00 93.19 81 ALA A C 1
ATOM 684 O O . ALA A 1 81 ? -6.247 0.486 12.224 1.00 93.19 81 ALA A O 1
ATOM 685 N N . PRO A 1 82 ? -5.600 2.612 12.579 1.00 92.44 82 PRO A N 1
ATOM 686 C CA . PRO A 1 82 ? -6.925 3.052 13.030 1.00 92.44 82 PRO A CA 1
ATOM 687 C C . PRO A 1 82 ? -7.979 3.050 11.912 1.00 92.44 82 PRO A C 1
ATOM 689 O O . PRO A 1 82 ? -9.165 2.903 12.197 1.00 92.44 82 PRO A O 1
ATOM 692 N N . LEU A 1 83 ? -7.566 3.146 10.643 1.00 93.69 83 LEU A N 1
ATOM 693 C CA . LEU A 1 83 ? -8.458 3.147 9.478 1.00 93.69 83 LEU A CA 1
ATOM 694 C C . LEU A 1 83 ? -8.929 1.750 9.048 1.00 93.69 83 LEU A C 1
ATOM 696 O O . LEU A 1 83 ? -9.659 1.629 8.069 1.00 93.69 83 LEU A O 1
ATOM 700 N N . LYS A 1 84 ? -8.570 0.684 9.773 1.00 93.06 84 LYS A N 1
ATOM 701 C CA . LYS A 1 84 ? -8.974 -0.695 9.451 1.00 93.06 84 LYS A CA 1
ATOM 702 C C . LYS A 1 84 ? -10.489 -0.893 9.226 1.00 93.06 84 LYS A C 1
ATOM 704 O O . LYS A 1 84 ? -10.825 -1.616 8.291 1.00 93.06 84 LYS A O 1
ATOM 709 N N . PRO A 1 85 ? -11.414 -0.261 9.984 1.00 92.06 85 PRO A N 1
ATOM 710 C CA . PRO A 1 85 ? -12.854 -0.339 9.692 1.00 92.06 85 PRO A CA 1
ATOM 711 C C . PRO A 1 85 ? -13.240 0.239 8.320 1.00 92.06 85 PRO A C 1
ATOM 713 O O . PRO A 1 85 ? -14.284 -0.098 7.771 1.00 92.06 85 PRO A O 1
ATOM 716 N N . TYR A 1 86 ? -12.378 1.085 7.757 1.00 94.06 86 TYR A N 1
ATOM 717 C CA . TYR A 1 86 ? -12.503 1.740 6.459 1.00 94.06 86 TYR A CA 1
ATOM 718 C C . TYR A 1 86 ? -11.514 1.166 5.433 1.00 94.06 86 TYR A C 1
ATOM 720 O O . TYR A 1 86 ? -11.179 1.836 4.456 1.00 94.06 86 TYR A O 1
ATOM 728 N N . ALA A 1 87 ? -11.049 -0.078 5.625 1.00 94.38 87 ALA A N 1
ATOM 729 C CA . ALA A 1 87 ? -10.026 -0.703 4.785 1.00 94.38 87 ALA A CA 1
ATOM 730 C C . ALA A 1 87 ? -10.338 -0.605 3.286 1.00 94.38 87 ALA A C 1
ATOM 732 O O . ALA A 1 87 ? -9.432 -0.366 2.494 1.00 94.38 87 ALA A O 1
ATOM 733 N N . ARG A 1 88 ? -11.618 -0.715 2.900 1.00 95.19 88 ARG A N 1
ATOM 734 C CA . ARG A 1 88 ? -12.041 -0.546 1.506 1.00 95.19 88 ARG A CA 1
ATOM 735 C C . ARG A 1 88 ? -11.673 0.819 0.933 1.00 95.19 88 ARG A C 1
ATOM 737 O O . ARG A 1 88 ? -11.068 0.878 -0.127 1.00 95.19 88 ARG A O 1
ATOM 744 N N . GLN A 1 89 ? -11.964 1.892 1.661 1.00 95.50 89 GLN A N 1
ATOM 745 C CA . GLN A 1 89 ? -11.667 3.256 1.223 1.00 95.50 89 GLN A CA 1
ATOM 746 C C . GLN A 1 89 ? -10.156 3.471 1.102 1.00 95.50 89 GLN A C 1
ATOM 748 O O . GLN A 1 89 ? -9.688 4.057 0.133 1.00 95.50 89 GLN A O 1
ATOM 753 N N . VAL A 1 90 ? -9.380 2.949 2.055 1.00 95.69 90 VAL A N 1
ATOM 754 C CA . VAL A 1 90 ? -7.911 3.007 2.020 1.00 95.69 90 VAL A CA 1
ATOM 755 C C . VAL A 1 90 ? -7.348 2.252 0.811 1.00 95.69 90 VAL A C 1
ATOM 757 O O . VAL A 1 90 ? -6.452 2.762 0.139 1.00 95.69 90 VAL A O 1
ATOM 760 N N . VAL A 1 91 ? -7.877 1.062 0.508 1.00 95.31 91 VAL A N 1
ATOM 761 C CA . VAL A 1 91 ? -7.485 0.283 -0.676 1.00 95.31 91 VAL A CA 1
ATOM 762 C C . VAL A 1 91 ? -7.837 1.036 -1.960 1.00 95.31 91 VAL A C 1
ATOM 764 O O . VAL A 1 91 ? -6.954 1.218 -2.793 1.00 95.31 91 VAL A O 1
ATOM 767 N N . ASP A 1 92 ? -9.055 1.571 -2.079 1.00 95.25 92 ASP A N 1
ATOM 768 C CA . ASP A 1 92 ? -9.490 2.342 -3.252 1.00 95.25 92 ASP A CA 1
ATOM 769 C C . ASP A 1 92 ? -8.583 3.578 -3.492 1.00 95.25 92 ASP A C 1
ATOM 771 O O . ASP A 1 92 ? -8.272 3.928 -4.635 1.00 95.25 92 ASP A O 1
ATOM 775 N N . LEU A 1 93 ? -8.103 4.235 -2.424 1.00 95.62 93 LEU A N 1
ATOM 776 C CA . LEU A 1 93 ? -7.129 5.334 -2.522 1.00 95.62 93 LEU A CA 1
ATOM 777 C C . LEU A 1 93 ? -5.786 4.864 -3.103 1.00 95.62 93 LEU A C 1
ATOM 779 O O . LEU A 1 93 ? -5.235 5.529 -3.982 1.00 95.62 93 LEU A O 1
ATOM 783 N N . ILE A 1 94 ? -5.263 3.730 -2.630 1.00 95.81 94 ILE A N 1
ATOM 784 C CA . ILE A 1 94 ? -4.001 3.153 -3.120 1.00 95.81 94 ILE A CA 1
ATOM 785 C C . ILE A 1 94 ? -4.139 2.710 -4.579 1.00 95.81 94 ILE A C 1
ATOM 787 O O . ILE A 1 94 ? -3.249 2.985 -5.383 1.00 95.81 94 ILE A O 1
ATOM 791 N N . GLU A 1 95 ? -5.255 2.080 -4.941 1.00 94.50 95 GLU A N 1
ATOM 792 C CA . GLU A 1 95 ? -5.552 1.672 -6.317 1.00 94.50 95 GLU A CA 1
ATOM 793 C C . GLU A 1 95 ? -5.551 2.863 -7.274 1.00 94.50 95 GLU A C 1
ATOM 795 O O . GLU A 1 95 ? -4.902 2.829 -8.322 1.00 94.50 95 GLU A O 1
ATOM 800 N N . ARG A 1 96 ? -6.213 3.959 -6.892 1.00 94.31 96 ARG A N 1
ATOM 801 C CA . ARG A 1 96 ? -6.251 5.181 -7.702 1.00 94.31 96 ARG A CA 1
ATOM 802 C C . ARG A 1 96 ? -4.862 5.777 -7.934 1.00 94.31 96 ARG A C 1
ATOM 804 O O . ARG A 1 96 ? -4.576 6.259 -9.031 1.00 94.31 96 ARG A O 1
ATOM 811 N N . GLU A 1 97 ? -3.999 5.751 -6.922 1.00 93.69 97 GLU A N 1
ATOM 812 C CA . GLU A 1 97 ? -2.616 6.223 -7.049 1.00 93.69 97 GLU A CA 1
ATOM 813 C C . GLU A 1 97 ? -1.768 5.280 -7.911 1.00 93.69 97 GLU A C 1
ATOM 815 O O . GLU A 1 97 ? -0.974 5.749 -8.725 1.00 93.69 97 GLU A O 1
ATOM 820 N N . MET A 1 98 ? -1.978 3.963 -7.805 1.00 93.06 98 MET A N 1
ATOM 821 C CA . MET A 1 98 ? -1.310 2.953 -8.635 1.00 93.06 98 MET A CA 1
ATOM 822 C C . MET A 1 98 ? -1.602 3.134 -10.128 1.00 93.06 98 MET A C 1
ATOM 824 O O . MET A 1 98 ? -0.688 3.017 -10.944 1.00 93.06 98 MET A O 1
ATOM 828 N N . LEU A 1 99 ? -2.852 3.441 -10.493 1.00 89.81 99 LEU A N 1
ATOM 829 C CA . LEU A 1 99 ? -3.267 3.605 -11.893 1.00 89.81 99 LEU A CA 1
ATOM 830 C C . LEU A 1 99 ? -2.514 4.733 -12.611 1.00 89.81 99 LEU A C 1
ATOM 832 O O . LEU A 1 99 ? -2.185 4.596 -13.786 1.00 89.81 99 LEU A O 1
ATOM 836 N N . ASN A 1 100 ? -2.206 5.820 -11.900 1.00 87.81 100 ASN A N 1
ATOM 837 C CA . ASN A 1 100 ? -1.563 7.011 -12.464 1.00 87.81 100 ASN A CA 1
ATOM 838 C C . ASN A 1 100 ? -0.049 7.081 -12.183 1.00 87.81 100 ASN A C 1
ATOM 840 O O . ASN A 1 100 ? 0.610 8.057 -12.543 1.00 87.81 100 ASN A O 1
ATOM 844 N N . ALA A 1 101 ? 0.514 6.080 -11.503 1.00 90.81 101 ALA A N 1
ATOM 845 C CA . ALA A 1 101 ? 1.906 6.073 -11.073 1.00 90.81 101 ALA A CA 1
ATOM 846 C C . ALA A 1 101 ? 2.876 5.602 -12.173 1.00 90.81 101 ALA A C 1
ATOM 848 O O . ALA A 1 101 ? 2.568 4.728 -12.985 1.00 90.81 101 ALA A O 1
ATOM 849 N N . SER A 1 102 ? 4.101 6.139 -12.144 1.00 89.88 102 SER A N 1
ATOM 850 C CA . SER A 1 102 ? 5.241 5.588 -12.888 1.00 89.88 102 SER A CA 1
ATOM 851 C C . SER A 1 102 ? 5.629 4.197 -12.360 1.00 89.88 102 SER A C 1
ATOM 853 O O . SER A 1 102 ? 5.261 3.836 -11.242 1.00 89.88 102 SER A O 1
ATOM 855 N N . GLY A 1 103 ? 6.412 3.423 -13.123 1.00 87.25 103 GLY A N 1
ATOM 856 C CA . GLY A 1 103 ? 6.859 2.082 -12.707 1.00 87.25 103 GLY A CA 1
ATOM 857 C C . GLY A 1 103 ? 7.572 2.067 -11.346 1.00 87.25 103 GLY A C 1
ATOM 858 O O . GLY A 1 103 ? 7.226 1.279 -10.468 1.00 87.25 103 GLY A O 1
ATOM 859 N N . GLU A 1 104 ? 8.488 3.012 -11.109 1.00 88.62 104 GLU A N 1
ATOM 860 C CA . GLU A 1 104 ? 9.188 3.152 -9.820 1.00 88.62 104 GLU A CA 1
ATOM 861 C C . GLU A 1 104 ? 8.237 3.467 -8.655 1.00 88.62 104 GLU A C 1
ATOM 863 O O . GLU A 1 104 ? 8.369 2.934 -7.544 1.00 88.62 104 GLU A O 1
ATOM 868 N N . ARG A 1 105 ? 7.241 4.325 -8.904 1.00 91.88 105 ARG A N 1
ATOM 869 C CA . ARG A 1 105 ? 6.240 4.680 -7.897 1.00 91.88 105 ARG A CA 1
ATOM 870 C C . ARG A 1 105 ? 5.287 3.513 -7.634 1.00 91.88 105 ARG A C 1
ATOM 872 O O . ARG A 1 105 ? 4.956 3.279 -6.477 1.00 91.88 105 ARG A O 1
ATOM 879 N N . LYS A 1 106 ? 4.914 2.728 -8.649 1.00 93.81 106 LYS A N 1
ATOM 880 C CA . LYS A 1 106 ? 4.126 1.493 -8.483 1.00 93.81 106 LYS A CA 1
ATOM 881 C C . LYS A 1 106 ? 4.855 0.462 -7.629 1.00 93.81 106 LYS A C 1
ATOM 883 O O . LYS A 1 106 ? 4.250 -0.114 -6.731 1.00 93.81 106 LYS A O 1
ATOM 888 N N . LEU A 1 107 ? 6.161 0.284 -7.835 1.00 92.44 107 LEU A N 1
ATOM 889 C CA . LEU A 1 107 ? 6.979 -0.564 -6.963 1.00 92.44 107 LEU A CA 1
ATOM 890 C C . LEU A 1 107 ? 6.968 -0.048 -5.513 1.00 92.44 107 LEU A C 1
ATOM 892 O O . LEU A 1 107 ? 6.791 -0.820 -4.572 1.00 92.44 107 LEU A O 1
ATOM 896 N N . THR A 1 108 ? 7.092 1.268 -5.326 1.00 93.38 108 THR A N 1
ATOM 897 C CA . THR A 1 108 ? 7.012 1.904 -4.001 1.00 93.38 108 THR A CA 1
ATOM 898 C C . THR A 1 108 ? 5.650 1.687 -3.329 1.00 93.38 108 THR A C 1
ATOM 900 O O . THR A 1 108 ? 5.588 1.359 -2.144 1.00 93.38 108 THR A O 1
ATOM 903 N N . LEU A 1 109 ? 4.554 1.828 -4.074 1.00 95.25 109 LEU A N 1
ATOM 904 C CA . LEU A 1 109 ? 3.197 1.565 -3.596 1.00 95.25 109 LEU A CA 1
ATOM 905 C C . LEU A 1 109 ? 2.986 0.076 -3.283 1.00 95.25 109 LEU A C 1
ATOM 907 O O . LEU A 1 109 ? 2.325 -0.247 -2.298 1.00 95.25 109 LEU A O 1
ATOM 911 N N . MET A 1 110 ? 3.617 -0.836 -4.028 1.00 95.12 110 MET A N 1
ATOM 912 C CA . MET A 1 110 ? 3.588 -2.266 -3.712 1.00 95.12 110 MET A CA 1
ATOM 913 C C . MET A 1 110 ? 4.262 -2.575 -2.367 1.00 95.12 110 MET A C 1
ATOM 915 O O . MET A 1 110 ? 3.740 -3.363 -1.578 1.00 95.12 110 MET A O 1
ATOM 919 N N . TYR A 1 111 ? 5.371 -1.897 -2.047 1.00 94.00 111 TYR A N 1
ATOM 920 C CA . TYR A 1 111 ? 5.985 -1.993 -0.717 1.00 94.00 111 TYR A CA 1
ATOM 921 C C . TYR A 1 111 ? 5.093 -1.439 0.397 1.00 94.00 111 TYR A C 1
ATOM 923 O O . TYR A 1 111 ? 5.122 -1.949 1.519 1.00 94.00 111 TYR A O 1
ATOM 931 N N . LEU A 1 112 ? 4.288 -0.413 0.108 1.00 95.56 112 LEU A N 1
ATOM 932 C CA . LEU A 1 112 ? 3.295 0.078 1.058 1.00 95.56 112 LEU A CA 1
ATOM 933 C C . LEU A 1 112 ? 2.201 -0.968 1.311 1.00 95.56 112 LEU A C 1
ATOM 935 O O . LEU A 1 112 ? 1.899 -1.232 2.474 1.00 95.56 112 LEU A O 1
ATOM 939 N N . ILE A 1 113 ? 1.651 -1.590 0.262 1.00 94.88 113 ILE A N 1
ATOM 940 C CA . ILE A 1 113 ? 0.644 -2.660 0.385 1.00 94.88 113 ILE A CA 1
ATOM 941 C C . ILE A 1 113 ? 1.191 -3.800 1.252 1.00 94.88 113 ILE A C 1
ATOM 943 O O . ILE A 1 113 ? 0.556 -4.198 2.229 1.00 94.88 113 ILE A O 1
ATOM 947 N N . ASP A 1 114 ? 2.404 -4.26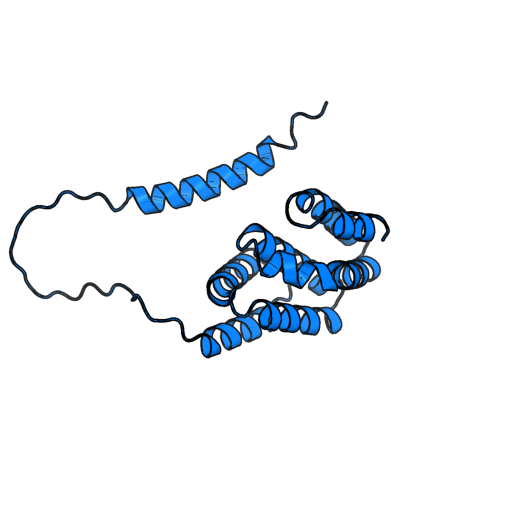5 0.951 1.00 93.19 114 ASP A N 1
ATOM 948 C CA . ASP A 1 114 ? 3.112 -5.282 1.732 1.00 93.19 114 ASP A CA 1
ATOM 949 C C . ASP A 1 114 ? 3.258 -4.874 3.210 1.00 93.19 114 ASP A C 1
ATOM 951 O O . ASP A 1 114 ? 2.933 -5.639 4.121 1.00 93.19 114 ASP A O 1
ATOM 955 N N . SER A 1 115 ? 3.685 -3.638 3.478 1.00 94.12 115 SER A N 1
ATOM 956 C CA . SER A 1 115 ? 3.804 -3.123 4.844 1.00 94.12 115 SER A CA 1
ATOM 957 C C . SER A 1 115 ? 2.461 -3.081 5.584 1.00 94.12 115 SER A C 1
ATOM 959 O O . SER A 1 115 ? 2.386 -3.536 6.728 1.00 94.12 115 SER A O 1
ATOM 961 N N . ILE A 1 116 ? 1.391 -2.599 4.946 1.00 94.25 116 ILE A N 1
ATOM 962 C CA . ILE A 1 116 ? 0.051 -2.533 5.544 1.00 94.25 116 ILE A CA 1
ATOM 963 C C . ILE A 1 116 ? -0.457 -3.936 5.872 1.00 94.25 116 ILE A C 1
ATOM 965 O O . ILE A 1 116 ? -0.884 -4.175 6.999 1.00 94.25 116 ILE A O 1
ATOM 969 N N . VAL A 1 117 ? -0.367 -4.877 4.933 1.00 91.81 117 VAL A N 1
ATOM 970 C CA . VAL A 1 117 ? -0.877 -6.246 5.102 1.00 91.81 117 VAL A CA 1
ATOM 971 C C . VAL A 1 117 ? -0.134 -6.995 6.206 1.00 91.81 117 VAL A C 1
ATOM 973 O O . VAL A 1 117 ? -0.755 -7.718 6.988 1.00 91.81 117 VAL A O 1
ATOM 976 N N . ARG A 1 118 ? 1.186 -6.803 6.318 1.00 89.06 118 ARG A N 1
ATOM 977 C CA . ARG A 1 118 ? 1.984 -7.455 7.365 1.00 89.06 118 ARG A CA 1
ATOM 978 C C . ARG A 1 118 ? 1.713 -6.911 8.762 1.00 89.06 118 ARG A C 1
ATOM 980 O O . ARG A 1 118 ? 1.705 -7.692 9.710 1.00 89.06 118 ARG A O 1
ATOM 987 N N . ASN A 1 119 ? 1.539 -5.598 8.901 1.00 88.69 119 ASN A N 1
ATOM 988 C CA . ASN A 1 119 ? 1.387 -4.955 10.210 1.00 88.69 119 ASN A CA 1
ATOM 989 C C . ASN A 1 119 ? -0.077 -4.872 10.665 1.00 88.69 119 ASN A C 1
ATOM 991 O O . ASN A 1 119 ? -0.346 -4.901 11.861 1.00 88.69 119 ASN A O 1
ATOM 995 N N . ASN A 1 120 ? -1.023 -4.832 9.724 1.00 88.25 120 ASN A N 1
ATOM 996 C CA . ASN A 1 120 ? -2.454 -4.691 9.982 1.00 88.25 120 ASN A CA 1
ATOM 997 C C . ASN A 1 120 ? -3.268 -5.840 9.341 1.00 88.25 120 ASN A C 1
ATOM 999 O O . ASN A 1 120 ? -4.192 -5.578 8.565 1.00 88.25 120 ASN A O 1
ATOM 1003 N N . PRO A 1 121 ? -2.966 -7.123 9.631 1.00 79.50 121 PRO A N 1
ATOM 1004 C CA . PRO A 1 121 ? -3.629 -8.252 8.978 1.00 79.50 121 PRO A CA 1
ATOM 1005 C C . PRO A 1 121 ? -5.133 -8.322 9.300 1.00 79.50 121 PRO A C 1
ATOM 1007 O O . PRO A 1 121 ? -5.615 -7.753 10.287 1.00 79.50 121 PRO A O 1
ATOM 1010 N N . GLY A 1 122 ? -5.893 -9.053 8.482 1.00 86.88 122 GLY A N 1
ATOM 1011 C CA . GLY A 1 122 ? -7.353 -9.174 8.580 1.00 86.88 122 GLY A CA 1
ATOM 1012 C C . GLY A 1 122 ? -8.037 -8.476 7.408 1.00 86.88 122 GLY A C 1
ATOM 1013 O O . GLY A 1 122 ? -7.786 -8.848 6.265 1.00 86.88 122 GLY A O 1
ATOM 1014 N N . GLU A 1 123 ? -8.847 -7.451 7.690 1.00 91.38 123 GLU A N 1
ATOM 1015 C CA . GLU A 1 123 ? -9.621 -6.702 6.683 1.00 91.38 123 GLU A CA 1
ATOM 1016 C C . GLU A 1 123 ? -8.790 -6.256 5.476 1.00 91.38 123 GLU A C 1
ATOM 1018 O O . GLU A 1 123 ? -9.192 -6.484 4.341 1.00 91.38 123 GLU A O 1
ATOM 1023 N N . TYR A 1 124 ? -7.587 -5.711 5.688 1.00 93.75 124 TYR A N 1
ATOM 1024 C CA . TYR A 1 124 ? -6.735 -5.294 4.572 1.00 93.75 124 TYR A CA 1
ATOM 1025 C C . TYR A 1 124 ? -6.352 -6.454 3.651 1.00 93.75 124 TYR A C 1
ATOM 1027 O O . TYR A 1 124 ? -6.482 -6.328 2.438 1.00 93.75 124 TYR A O 1
ATOM 1035 N N . ALA A 1 125 ? -5.932 -7.597 4.199 1.00 90.88 125 ALA A N 1
ATOM 1036 C CA . ALA A 1 125 ? -5.591 -8.766 3.388 1.00 90.88 125 ALA A CA 1
ATOM 1037 C C . ALA A 1 125 ? -6.811 -9.281 2.605 1.00 90.88 125 ALA A C 1
ATOM 1039 O O . ALA A 1 125 ? -6.693 -9.627 1.430 1.00 90.88 125 ALA A O 1
ATOM 1040 N N . MET A 1 126 ? -7.990 -9.279 3.236 1.00 91.38 126 MET A N 1
ATOM 1041 C CA . MET A 1 126 ? -9.241 -9.682 2.597 1.00 91.38 126 MET A CA 1
ATOM 1042 C C . MET A 1 126 ? -9.625 -8.739 1.453 1.00 91.38 126 MET A C 1
ATOM 1044 O O . MET A 1 126 ? -9.925 -9.212 0.360 1.00 91.38 126 MET A O 1
ATOM 1048 N N . VAL A 1 127 ? -9.580 -7.424 1.661 1.00 93.75 127 VAL A N 1
ATOM 1049 C CA . VAL A 1 127 ? -9.941 -6.452 0.622 1.00 93.75 127 VAL A CA 1
ATOM 1050 C C . VAL A 1 127 ? -8.915 -6.463 -0.512 1.00 93.75 127 VAL A C 1
ATOM 1052 O O . VAL A 1 127 ? -9.299 -6.599 -1.672 1.00 93.75 127 VAL A O 1
ATOM 1055 N N . PHE A 1 128 ? -7.613 -6.422 -0.201 1.00 93.25 128 PHE A N 1
ATOM 1056 C CA . PHE A 1 128 ? -6.569 -6.474 -1.228 1.00 93.25 128 PHE A CA 1
ATOM 1057 C C . PHE A 1 128 ? -6.634 -7.757 -2.052 1.00 93.25 128 PHE A C 1
ATOM 1059 O O . PHE A 1 128 ? -6.379 -7.699 -3.246 1.00 93.25 128 PHE A O 1
ATOM 1066 N N . SER A 1 129 ? -7.020 -8.900 -1.474 1.00 90.31 129 SER A N 1
ATOM 1067 C CA . SER A 1 129 ? -7.066 -10.181 -2.196 1.00 90.31 129 SER A CA 1
ATOM 1068 C C . SER A 1 129 ? -7.863 -10.147 -3.510 1.00 90.31 129 SER A C 1
ATOM 1070 O O . SER A 1 129 ? -7.551 -10.903 -4.431 1.00 90.31 129 SER A O 1
ATOM 1072 N N . GLN A 1 1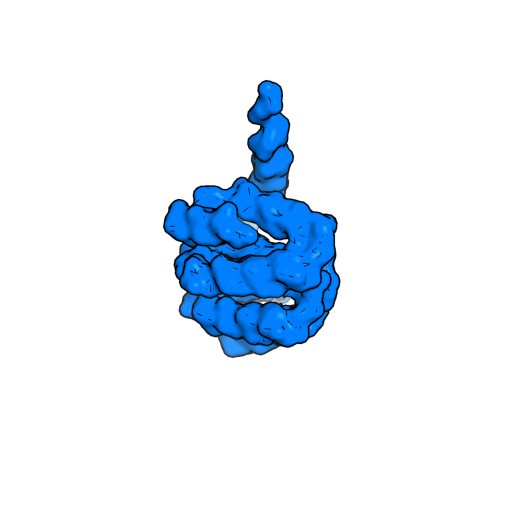30 ? -8.863 -9.266 -3.609 1.00 89.12 130 GLN A N 1
ATOM 1073 C CA . GLN A 1 130 ? -9.718 -9.118 -4.788 1.00 89.12 130 GLN A CA 1
ATOM 1074 C C . GLN A 1 130 ? -9.024 -8.363 -5.930 1.00 89.12 130 GLN A C 1
ATOM 1076 O O . GLN A 1 130 ? -9.291 -8.638 -7.097 1.00 89.12 130 GLN A O 1
ATOM 1081 N N . HIS A 1 131 ? -8.117 -7.446 -5.594 1.00 88.19 131 HIS A N 1
ATOM 1082 C CA . HIS A 1 131 ? -7.529 -6.477 -6.522 1.00 88.19 131 HIS A CA 1
ATOM 1083 C C . HIS A 1 131 ? -6.019 -6.676 -6.727 1.00 88.19 131 HIS A C 1
ATOM 1085 O O . HIS A 1 131 ? -5.448 -6.223 -7.720 1.00 88.19 131 HIS A O 1
ATOM 1091 N N . LEU A 1 132 ? -5.369 -7.405 -5.818 1.00 91.38 132 LEU A N 1
ATOM 1092 C CA . LEU A 1 132 ? -3.924 -7.596 -5.778 1.00 91.38 132 LEU A CA 1
ATOM 1093 C C . LEU A 1 132 ? -3.335 -8.196 -7.061 1.00 91.38 132 LEU A C 1
ATOM 1095 O O . LEU A 1 132 ? -2.297 -7.689 -7.473 1.00 91.38 132 LEU A O 1
ATOM 1099 N N . PRO A 1 133 ? -3.952 -9.193 -7.737 1.00 91.69 133 PRO A N 1
ATOM 1100 C CA . PRO A 1 133 ? -3.414 -9.698 -9.001 1.00 91.69 133 PRO A CA 1
ATOM 1101 C C . PRO A 1 133 ? -3.288 -8.612 -10.075 1.00 91.69 133 PRO A C 1
ATOM 1103 O O . PRO A 1 133 ? -2.228 -8.473 -10.675 1.00 91.69 133 PRO A O 1
ATOM 1106 N N . ALA A 1 134 ? -4.322 -7.784 -10.247 1.00 91.12 134 ALA A N 1
ATOM 1107 C CA . ALA A 1 134 ? -4.315 -6.705 -11.235 1.00 91.12 134 ALA A CA 1
ATOM 1108 C C . ALA A 1 134 ? -3.307 -5.601 -10.872 1.00 91.12 134 ALA A C 1
ATOM 1110 O O . ALA A 1 134 ? -2.588 -5.098 -11.734 1.00 91.12 134 ALA A O 1
ATOM 1111 N N . LEU A 1 135 ? -3.213 -5.242 -9.587 1.00 93.19 135 LEU A N 1
ATOM 1112 C CA . LEU A 1 135 ? -2.221 -4.276 -9.106 1.00 93.19 135 LEU A CA 1
ATOM 1113 C C . LEU A 1 135 ? -0.786 -4.782 -9.276 1.00 93.19 135 LEU A C 1
ATOM 1115 O O . LEU A 1 135 ? 0.104 -4.004 -9.625 1.00 93.19 135 LEU A O 1
ATOM 1119 N N . PHE A 1 136 ? -0.562 -6.071 -9.020 1.00 94.00 136 PHE A N 1
ATOM 1120 C CA . PHE A 1 136 ? 0.739 -6.706 -9.164 1.00 94.00 136 PHE A CA 1
ATOM 1121 C C . PHE A 1 136 ? 1.166 -6.753 -10.626 1.00 94.00 136 PHE A C 1
ATOM 1123 O O . PHE A 1 136 ? 2.257 -6.289 -10.940 1.00 94.00 136 PHE A O 1
ATOM 1130 N N . GLU A 1 137 ? 0.291 -7.209 -11.523 1.00 93.62 137 GLU A N 1
ATOM 1131 C CA . GLU A 1 137 ? 0.533 -7.208 -12.969 1.00 93.62 137 GLU A CA 1
ATOM 1132 C C . GLU A 1 137 ? 0.866 -5.798 -13.478 1.00 93.62 137 GLU A C 1
ATOM 1134 O O . GLU A 1 137 ? 1.888 -5.588 -14.135 1.00 93.62 137 GLU A O 1
ATOM 1139 N N . ALA A 1 138 ? 0.067 -4.798 -13.092 1.00 91.69 138 ALA A N 1
ATOM 1140 C CA . ALA A 1 138 ? 0.274 -3.410 -13.496 1.00 91.69 138 ALA A CA 1
ATOM 1141 C C . ALA A 1 138 ? 1.605 -2.819 -13.002 1.00 91.69 138 ALA A C 1
ATOM 1143 O O . ALA A 1 138 ? 2.145 -1.926 -13.663 1.00 91.69 138 ALA A O 1
ATOM 1144 N N . ALA A 1 139 ? 2.119 -3.271 -11.853 1.00 93.69 139 ALA A N 1
ATOM 1145 C CA . ALA A 1 139 ? 3.452 -2.920 -11.369 1.00 93.69 139 ALA A CA 1
ATOM 1146 C C . ALA A 1 139 ? 4.539 -3.680 -12.138 1.00 93.69 139 ALA A C 1
ATOM 1148 O O . ALA A 1 139 ? 5.494 -3.062 -12.605 1.00 93.69 139 ALA A O 1
ATOM 1149 N N . PHE A 1 140 ? 4.362 -4.990 -12.307 1.00 93.25 140 PHE A N 1
ATOM 1150 C CA . PHE A 1 140 ? 5.332 -5.910 -12.893 1.00 93.25 140 PHE A CA 1
ATOM 1151 C C . PHE A 1 140 ? 5.651 -5.591 -14.355 1.00 93.25 140 PHE A C 1
ATOM 1153 O O . PHE A 1 140 ? 6.821 -5.507 -14.727 1.00 93.25 140 PHE A O 1
ATOM 1160 N N . VAL A 1 141 ? 4.625 -5.323 -15.166 1.00 93.38 141 VAL A N 1
ATOM 1161 C CA . VAL A 1 141 ? 4.778 -4.975 -16.590 1.00 93.38 141 VAL A CA 1
ATOM 1162 C C . VAL A 1 141 ? 5.510 -3.643 -16.777 1.00 93.38 141 VAL A C 1
ATOM 1164 O O . VAL A 1 141 ? 6.204 -3.449 -17.770 1.00 93.38 141 VAL A O 1
ATOM 1167 N N . THR A 1 142 ? 5.373 -2.715 -15.827 1.00 91.62 142 THR A N 1
ATOM 1168 C CA . THR A 1 142 ? 6.032 -1.399 -15.896 1.00 91.62 142 THR A CA 1
ATOM 1169 C C . THR A 1 142 ? 7.384 -1.332 -15.195 1.00 91.62 142 THR A C 1
ATOM 1171 O O . THR A 1 142 ? 8.059 -0.306 -15.284 1.00 91.62 142 THR A O 1
ATOM 1174 N N . ALA A 1 143 ? 7.759 -2.379 -14.464 1.00 91.88 143 ALA A N 1
ATOM 1175 C CA . ALA A 1 143 ? 9.032 -2.456 -13.772 1.00 91.88 143 ALA A CA 1
ATOM 1176 C C . ALA A 1 143 ? 10.147 -2.880 -14.735 1.00 91.88 143 ALA A C 1
ATOM 1178 O O . ALA A 1 143 ? 9.931 -3.643 -15.676 1.00 91.88 143 ALA A O 1
ATOM 1179 N N . ASP A 1 144 ? 11.359 -2.404 -14.471 1.00 90.31 144 ASP A N 1
ATOM 1180 C CA . ASP A 1 144 ? 12.563 -2.939 -15.094 1.00 90.31 144 ASP A CA 1
ATOM 1181 C C . ASP A 1 144 ? 12.914 -4.320 -14.505 1.00 90.31 144 ASP A C 1
ATOM 1183 O O . ASP A 1 144 ? 12.296 -4.791 -13.548 1.00 90.31 144 ASP A O 1
ATOM 1187 N N . ALA A 1 145 ? 13.933 -4.987 -15.054 1.00 91.75 145 ALA A N 1
ATOM 1188 C CA . ALA A 1 145 ? 14.328 -6.325 -14.601 1.00 91.75 145 ALA A CA 1
ATOM 1189 C C . ALA A 1 145 ? 14.659 -6.378 -13.094 1.00 91.75 145 ALA A C 1
ATOM 1191 O O . ALA A 1 145 ? 14.350 -7.361 -12.420 1.00 91.75 145 ALA A O 1
ATOM 1192 N N . SER A 1 146 ? 15.254 -5.309 -12.555 1.00 91.75 146 SER A N 1
ATOM 1193 C CA . SER A 1 146 ? 15.557 -5.185 -11.126 1.00 91.75 146 SER A CA 1
ATOM 1194 C C . SER A 1 146 ? 14.276 -5.084 -10.288 1.00 91.75 146 SER A C 1
ATOM 1196 O O . SER A 1 146 ? 14.084 -5.835 -9.329 1.00 91.75 146 SER A O 1
ATOM 1198 N N . GLY A 1 147 ? 13.341 -4.217 -10.684 1.00 90.44 147 GLY A N 1
ATOM 1199 C CA . GLY A 1 147 ? 12.044 -4.071 -10.033 1.00 90.44 147 GLY A CA 1
ATOM 1200 C C . GLY A 1 147 ? 11.194 -5.340 -10.103 1.00 90.44 147 GLY A C 1
ATOM 1201 O O . GLY A 1 147 ? 10.570 -5.706 -9.108 1.00 90.44 147 GLY A O 1
ATOM 1202 N N . GLN A 1 148 ? 11.221 -6.067 -11.221 1.00 93.06 148 GLN A N 1
ATOM 1203 C CA . GLN A 1 148 ? 10.558 -7.368 -11.355 1.00 93.06 148 GLN A CA 1
ATOM 1204 C C . GLN A 1 148 ? 11.114 -8.396 -10.366 1.00 93.06 148 GLN A C 1
ATOM 1206 O O . GLN A 1 148 ? 10.343 -9.086 -9.701 1.00 93.06 148 GLN A O 1
ATOM 1211 N N . GLN A 1 149 ? 12.439 -8.462 -10.190 1.00 92.06 149 GLN A N 1
ATOM 1212 C CA . GLN A 1 149 ? 13.046 -9.326 -9.173 1.00 92.06 149 GLN A CA 1
ATOM 1213 C C . GLN A 1 149 ? 12.591 -8.947 -7.762 1.00 92.06 149 GLN A C 1
ATOM 1215 O O . GLN A 1 149 ? 12.263 -9.830 -6.969 1.00 92.06 149 GLN A O 1
ATOM 1220 N N . CYS A 1 150 ? 12.512 -7.653 -7.449 1.00 91.25 150 CYS A N 1
ATOM 1221 C CA . CYS A 1 150 ? 11.964 -7.181 -6.179 1.00 91.25 150 CYS A CA 1
ATOM 1222 C C . CYS A 1 150 ? 10.497 -7.595 -5.974 1.00 91.25 150 CYS A C 1
ATOM 1224 O O . CYS A 1 150 ? 10.131 -8.024 -4.880 1.00 91.25 150 CYS A O 1
ATOM 1226 N N . LEU A 1 151 ? 9.662 -7.501 -7.012 1.00 91.44 151 LEU A N 1
ATOM 1227 C CA . LEU A 1 151 ? 8.257 -7.920 -6.965 1.00 91.44 151 LEU A CA 1
ATOM 1228 C C . LEU A 1 151 ? 8.119 -9.437 -6.772 1.00 91.44 151 LEU A C 1
ATOM 1230 O O . LEU A 1 151 ? 7.325 -9.878 -5.947 1.00 91.44 151 LEU A O 1
ATOM 1234 N N . ILE A 1 152 ? 8.937 -10.241 -7.453 1.00 90.56 152 ILE A N 1
ATOM 1235 C CA . ILE A 1 152 ? 8.973 -11.699 -7.256 1.00 90.56 152 ILE A CA 1
ATOM 1236 C C . ILE A 1 152 ? 9.415 -12.039 -5.829 1.00 90.56 152 ILE A C 1
ATOM 1238 O O . ILE A 1 152 ? 8.823 -12.904 -5.186 1.00 90.56 152 ILE A O 1
ATOM 1242 N N . GLN A 1 153 ? 10.424 -11.340 -5.296 1.00 89.38 153 GLN A N 1
ATOM 1243 C CA . GLN A 1 153 ? 10.827 -11.495 -3.895 1.00 89.38 153 GLN A CA 1
ATOM 1244 C C . GLN A 1 153 ? 9.667 -11.175 -2.946 1.00 89.38 153 GLN A C 1
ATOM 1246 O O . GLN A 1 153 ? 9.490 -11.898 -1.966 1.00 89.38 153 GLN A O 1
ATOM 1251 N N . LEU A 1 154 ? 8.846 -10.160 -3.244 1.00 88.38 154 LEU A N 1
ATOM 1252 C CA . LEU A 1 154 ? 7.682 -9.821 -2.424 1.00 88.38 154 LEU A CA 1
ATOM 1253 C C . LEU A 1 154 ? 6.686 -10.978 -2.288 1.00 88.38 154 LEU A C 1
ATOM 1255 O O . LEU A 1 154 ? 6.237 -11.247 -1.172 1.00 88.38 154 LEU A O 1
ATOM 1259 N N . LEU A 1 155 ? 6.414 -11.706 -3.376 1.00 86.25 155 LEU A N 1
ATOM 1260 C CA . LEU A 1 155 ? 5.504 -12.859 -3.361 1.00 86.25 155 LEU A CA 1
ATOM 1261 C C . LEU A 1 155 ? 5.936 -13.927 -2.347 1.00 86.25 155 LEU A C 1
ATOM 1263 O O . LEU A 1 155 ? 5.094 -14.502 -1.663 1.00 86.25 155 LEU A O 1
ATOM 1267 N N . THR A 1 156 ? 7.245 -14.112 -2.148 1.00 84.25 156 THR A N 1
ATOM 1268 C CA . THR A 1 156 ? 7.772 -15.096 -1.184 1.00 84.25 156 THR A CA 1
ATOM 1269 C C . THR A 1 156 ? 7.446 -14.768 0.278 1.00 84.25 156 THR A C 1
ATOM 1271 O O . THR A 1 156 ? 7.498 -15.648 1.136 1.00 84.25 156 THR A O 1
ATOM 1274 N N . TYR A 1 157 ? 7.100 -13.514 0.590 1.00 81.62 157 TYR A N 1
ATOM 1275 C CA . TYR A 1 157 ? 6.687 -13.114 1.938 1.00 81.62 157 TYR A CA 1
ATOM 1276 C C . TYR A 1 157 ? 5.176 -13.217 2.146 1.00 81.62 157 TYR A C 1
ATOM 1278 O O . TYR A 1 157 ? 4.713 -13.122 3.281 1.00 81.62 157 TYR A O 1
ATOM 1286 N N . TRP A 1 158 ? 4.404 -13.386 1.075 1.00 83.00 158 TRP A N 1
ATOM 1287 C CA . TRP A 1 158 ? 2.944 -13.309 1.081 1.00 83.00 158 TRP A CA 1
ATOM 1288 C C . TRP A 1 158 ? 2.247 -14.648 1.302 1.00 83.00 158 TRP A C 1
ATOM 1290 O O . TRP A 1 158 ? 1.048 -14.656 1.595 1.00 83.00 158 TRP A O 1
ATOM 1300 N N . ASP A 1 159 ? 3.004 -15.746 1.287 1.00 75.62 159 ASP A N 1
ATOM 1301 C CA . ASP A 1 159 ? 2.520 -17.114 1.505 1.00 75.62 159 ASP A CA 1
ATOM 1302 C C . ASP A 1 159 ? 1.672 -17.282 2.775 1.00 75.62 159 ASP A C 1
ATOM 1304 O O . ASP A 1 159 ? 0.773 -18.118 2.824 1.00 75.62 159 ASP A O 1
ATOM 1308 N N . THR A 1 160 ? 1.924 -16.476 3.813 1.00 80.94 160 THR A N 1
ATOM 1309 C CA . THR A 1 160 ? 1.174 -16.526 5.080 1.00 80.94 160 THR A CA 1
ATOM 1310 C C . THR A 1 160 ? 0.111 -15.439 5.232 1.00 80.94 160 THR A C 1
ATOM 1312 O O . THR A 1 160 ? -0.568 -15.402 6.256 1.00 80.94 160 THR A O 1
ATOM 1315 N N . HIS A 1 161 ? -0.007 -14.522 4.271 1.00 82.06 161 HIS A N 1
ATOM 1316 C CA . HIS A 1 161 ? -0.871 -13.341 4.372 1.00 82.06 161 HIS A CA 1
ATOM 1317 C C . HIS A 1 161 ? -2.066 -13.372 3.420 1.00 82.06 161 HIS A C 1
ATOM 1319 O O . HIS A 1 161 ? -3.091 -12.773 3.740 1.00 82.06 161 HIS A O 1
ATOM 1325 N N . PHE A 1 162 ? -1.966 -14.084 2.294 1.00 84.75 162 PHE A N 1
ATOM 1326 C CA . PHE A 1 162 ? -3.053 -14.200 1.325 1.00 84.75 162 PHE A CA 1
ATOM 1327 C C . PHE A 1 162 ? -3.521 -15.648 1.140 1.00 84.75 162 PHE A C 1
ATOM 1329 O O . PHE A 1 162 ? -2.732 -16.580 1.293 1.00 84.75 162 PHE A O 1
ATOM 1336 N N . PRO A 1 163 ? -4.804 -15.864 0.790 1.00 85.00 163 PRO A N 1
ATOM 1337 C CA . PRO A 1 163 ? -5.314 -17.193 0.475 1.00 85.00 163 PRO A CA 1
ATOM 1338 C C . PRO A 1 163 ? -4.558 -17.850 -0.697 1.00 85.00 163 PRO A C 1
ATOM 1340 O O . PRO A 1 163 ? -4.215 -17.148 -1.655 1.00 85.00 163 PRO A O 1
ATOM 1343 N N . PRO A 1 164 ? -4.396 -19.190 -0.711 1.00 84.44 164 PRO A N 1
ATOM 1344 C CA . PRO A 1 164 ? -3.657 -19.903 -1.758 1.00 84.44 164 PRO A CA 1
ATOM 1345 C C . PRO A 1 164 ? -4.117 -19.574 -3.180 1.00 84.44 164 PRO A C 1
ATOM 1347 O O . PRO A 1 164 ? -3.294 -19.380 -4.062 1.00 84.44 164 PRO A O 1
ATOM 1350 N N . GLN A 1 165 ? -5.427 -19.415 -3.392 1.00 86.38 165 GLN A N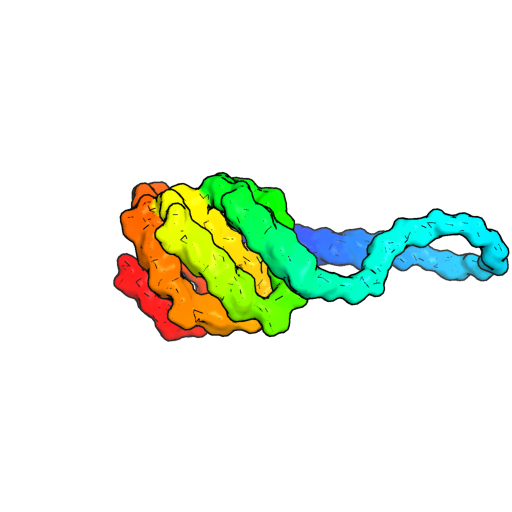 1
ATOM 1351 C CA . GLN A 1 165 ? -5.999 -19.060 -4.696 1.00 86.38 165 GLN A CA 1
ATOM 1352 C C . GLN A 1 165 ? -5.473 -17.728 -5.261 1.00 86.38 165 GLN A C 1
ATOM 1354 O O . GLN A 1 165 ? -5.349 -17.582 -6.475 1.00 86.38 165 GLN A O 1
ATOM 1359 N N . VAL A 1 166 ? -5.165 -16.756 -4.395 1.00 86.25 166 VAL A N 1
ATOM 1360 C CA . VAL A 1 166 ? -4.618 -15.452 -4.797 1.00 86.25 166 VAL A CA 1
ATOM 1361 C C . VAL A 1 166 ? -3.154 -15.619 -5.174 1.00 86.25 166 VAL A C 1
ATOM 1363 O O . VAL A 1 166 ? -2.736 -15.149 -6.225 1.00 86.25 166 VAL A O 1
ATOM 1366 N N . LEU A 1 167 ? -2.399 -16.351 -4.353 1.00 85.25 167 LEU A N 1
ATOM 1367 C CA . LEU A 1 167 ? -0.984 -16.639 -4.586 1.00 85.25 167 LEU A CA 1
ATOM 1368 C C . LEU A 1 167 ? -0.774 -17.440 -5.874 1.00 85.25 167 LEU A C 1
ATOM 1370 O O . LEU A 1 167 ? 0.115 -17.123 -6.651 1.00 85.25 167 LEU A O 1
ATOM 1374 N N . THR A 1 168 ? -1.632 -18.425 -6.157 1.00 85.81 168 THR A N 1
ATOM 1375 C CA . THR A 1 168 ? -1.600 -19.175 -7.420 1.00 85.81 168 THR A CA 1
ATOM 1376 C C . THR A 1 168 ? -1.783 -18.259 -8.626 1.00 85.81 168 THR A C 1
ATOM 1378 O O . THR A 1 168 ? -1.077 -18.422 -9.614 1.00 85.81 168 THR A O 1
ATOM 1381 N N . ARG A 1 169 ? -2.698 -17.283 -8.550 1.00 86.81 169 ARG A N 1
ATOM 1382 C CA . ARG A 1 169 ? -2.881 -16.297 -9.625 1.00 86.81 169 ARG A CA 1
ATOM 1383 C C . ARG A 1 169 ? -1.670 -15.380 -9.764 1.00 86.81 169 ARG A C 1
ATOM 1385 O O . ARG A 1 169 ? -1.264 -15.110 -10.882 1.00 86.81 169 ARG A O 1
ATOM 1392 N N . LEU A 1 170 ? -1.087 -14.940 -8.650 1.00 87.31 170 LEU A N 1
ATOM 1393 C CA . LEU A 1 170 ? 0.104 -14.087 -8.651 1.00 87.31 170 LEU A CA 1
ATOM 1394 C C . LEU A 1 170 ? 1.335 -14.794 -9.227 1.00 87.31 170 LEU A C 1
ATOM 1396 O O . LEU A 1 170 ? 2.087 -14.178 -9.965 1.00 87.31 170 LEU A O 1
ATOM 1400 N N . HIS A 1 171 ? 1.523 -16.083 -8.936 1.00 85.38 171 HIS A N 1
ATOM 1401 C CA . HIS A 1 171 ? 2.617 -16.886 -9.494 1.00 85.38 171 HIS A CA 1
ATOM 1402 C C . HIS A 1 171 ? 2.440 -17.239 -10.979 1.00 85.38 171 HIS A C 1
ATOM 1404 O O . HIS A 1 171 ? 3.361 -17.793 -11.575 1.00 85.38 171 HIS A O 1
ATOM 1410 N N . ALA A 1 172 ? 1.262 -16.988 -11.554 1.00 85.31 172 ALA A N 1
ATOM 1411 C CA . ALA A 1 172 ? 0.980 -17.221 -12.968 1.00 85.31 172 ALA A CA 1
ATOM 1412 C C . ALA A 1 172 ? 1.203 -15.977 -13.850 1.00 85.31 172 ALA A C 1
ATOM 1414 O O . ALA A 1 172 ? 1.084 -16.096 -15.069 1.00 85.31 172 ALA A O 1
ATOM 1415 N N . ILE A 1 173 ? 1.484 -14.818 -13.237 1.00 81.06 173 ILE A N 1
ATOM 1416 C CA . ILE A 1 173 ? 1.899 -13.566 -13.894 1.00 81.06 173 ILE A CA 1
ATOM 1417 C C . ILE A 1 173 ? 3.404 -13.634 -14.159 1.00 81.06 173 ILE A C 1
ATOM 1419 O O . ILE A 1 173 ? 3.809 -13.311 -15.297 1.00 81.06 173 ILE A O 1
#

Radius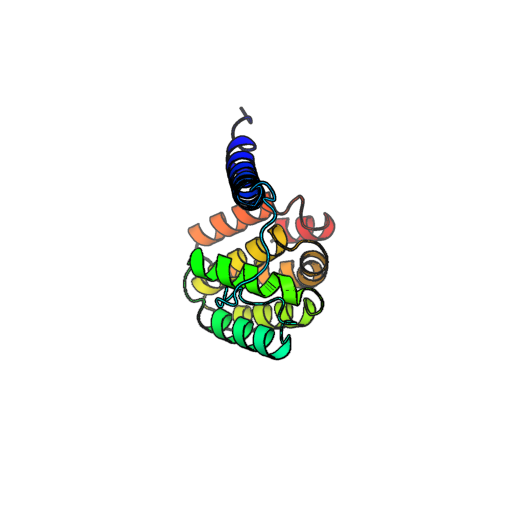 of gyration: 19.79 Å; chains: 1; bounding box: 34×46×65 Å

Sequence (173 aa):
MYSDRREYSDSRRRDFRRRERERESRDHRPRHSHSPSPRTASHPHSQPWDMVELGNQFSAQLSQLVSNSRKRIEALTELAAPLKPYARQVVDLIEREMLNASGERKLTLMYLIDSIVRNNPGEYAMVFSQHLPALFEAAFVTADASGQQCLIQLLTYWDTHFPPQVLTRLHAI

InterPro domains:
  IPR006569 CID domain [PF04818] (57-160)
  IPR006569 CID domain [PS51391] (50-173)
  IPR006569 CID domain [SM00582] (57-173)
  IPR008942 ENTH/VHS [G3DSA:1.25.40.90] (46-173)
  IPR008942 ENTH/VHS [SSF48464] (55-168)
  IPR045154 Protein PCF11-like [PTHR15921] (56-170)
  IPR047415 Pcf11, CID domain [cd16982] (57-173)

Foldseek 3Di:
DPPPPVVVVVVVVCVVVVVVVVVVVVPDDDDDDDDDDDDDPDDPDPDPDPLVVLLVVLLVLLLVQQALDPVSLVVSLVSVQVCLVVLLSSVVSLVVCLVPHALRSLLSSVVSLLSNLVVRPDSNQVNCLVVVLVSLVSNCVRDDPVSVVVSVVSLVVCPVRHDPVSSVSNVVD

pLDDT: mean 77.56, std 21.5, range [33.06, 96.5]